Protein AF-A0A060C8J8-F1 (afdb_monomer)

Nearest PDB structures (foldseek):
  7lnp-assembly3_D  TM=8.601E-01  e=9.511E-03  Phocaeicola plebeius DSM 17135
  7lnp-assembly4_E  TM=8.993E-01  e=1.625E-02  Phocaeicola plebeius DSM 17135
  1odu-assembly1_A  TM=8.998E-01  e=1.087E-02  Thermotoga maritima MSB8
  1hl8-assembly1_B  TM=8.528E-01  e=2.595E-02  Thermotoga maritima MSB8
  3t7c-assembly1_B  TM=5.005E-01  e=2.627E+00  Mycobacterium avium 104

Mean predicted aligned error: 3.91 Å

pLDDT: mean 92.47, std 8.07, range [55.38, 98.56]

InterPro domains:
  IPR017853 Glycoside hydrolase superfamily [SSF51445] (2-85)
  IPR057739 Glycoside hydrolase family 29, N-terminal [PF01120] (4-85)

Secondary structure (DSSP, 8-state):
-HHHHHHHHHH-TT---BSSS--STT--BB--TT---SS--SS-EEEE--SSS-SS--SS--PPPHHHHHHHHHHHHHTTEEEE-

Foldseek 3Di:
DVVVLVVVCVVPVPDADEPDDDDDDSHQEYEPEQDDDPAADPGEYEYEHDQFPDPDDDDDTDGDDPVRVVVVQVSQVVSPYHYRD

Solvent-accessible surface area (backbone atoms only — not comparable to full-atom values): 5266 Å² total; per-residue (Å²): 112,70,68,60,59,50,56,50,30,74,80,36,78,83,67,79,35,73,54,84,84,74,92,54,98,78,45,65,30,42,56,48,67,74,42,78,72,95,60,67,56,100,59,53,32,34,29,45,35,58,59,38,89,47,89,64,93,64,97,82,68,58,70,66,51,70,68,57,53,52,51,51,47,52,56,32,48,77,34,60,32,42,76,47,103

Organism: NCBI:txid159272

Sequence (85 aa):
MPGIAKMAREKQPGLLVVDRTIHGKYENYQTPEQKIPEKQLPFPWESCVTLTTDWGWVKNPKYKTPNQIITMLMEVVAKGGNLLL

Structure (mmCIF, N/CA/C/O backbone):
data_AF-A0A060C8J8-F1
#
_entry.id   AF-A0A060C8J8-F1
#
loop_
_atom_site.group_PDB
_atom_site.id
_atom_site.type_symbol
_atom_site.label_atom_id
_atom_site.label_alt_id
_atom_site.label_comp_id
_atom_site.label_asym_id
_atom_site.label_entity_id
_atom_site.label_seq_id
_atom_site.pdbx_PDB_ins_code
_atom_site.Cartn_x
_atom_site.Cartn_y
_atom_site.Cartn_z
_atom_site.occupancy
_atom_site.B_iso_or_equiv
_atom_site.auth_seq_id
_atom_site.auth_comp_id
_atom_site.auth_asym_id
_atom_site.auth_atom_id
_atom_site.pdbx_PDB_model_num
ATOM 1 N N . MET A 1 1 ? 14.567 5.823 -12.169 1.00 67.25 1 MET A N 1
ATOM 2 C CA . MET A 1 1 ? 14.952 4.441 -11.792 1.00 67.25 1 MET A CA 1
ATOM 3 C C . MET A 1 1 ? 14.964 3.371 -12.919 1.00 67.25 1 MET A C 1
ATOM 5 O O . MET A 1 1 ? 14.883 2.193 -12.579 1.00 67.25 1 MET A O 1
ATOM 9 N N . PRO A 1 2 ? 15.166 3.665 -14.228 1.00 81.00 2 PRO A N 1
ATOM 10 C CA . PRO A 1 2 ? 15.182 2.612 -15.265 1.00 81.00 2 PRO A CA 1
ATOM 11 C C . PRO A 1 2 ? 16.168 1.456 -15.025 1.00 81.00 2 PRO A C 1
ATOM 13 O O . PRO A 1 2 ? 15.822 0.300 -15.250 1.00 81.00 2 PRO A O 1
ATOM 16 N N . GLY A 1 3 ? 17.387 1.764 -14.560 1.00 88.44 3 GLY A N 1
ATOM 17 C CA . GLY A 1 3 ? 18.443 0.766 -14.360 1.00 88.44 3 GLY A CA 1
ATOM 18 C C . GLY A 1 3 ? 18.133 -0.242 -13.251 1.00 88.44 3 GLY A C 1
ATOM 19 O O . GLY A 1 3 ? 18.350 -1.433 -13.441 1.00 88.44 3 GLY A O 1
ATOM 20 N N . ILE A 1 4 ? 17.554 0.216 -12.134 1.00 89.31 4 ILE A N 1
ATOM 21 C CA . ILE A 1 4 ? 17.188 -0.650 -11.001 1.00 89.31 4 ILE 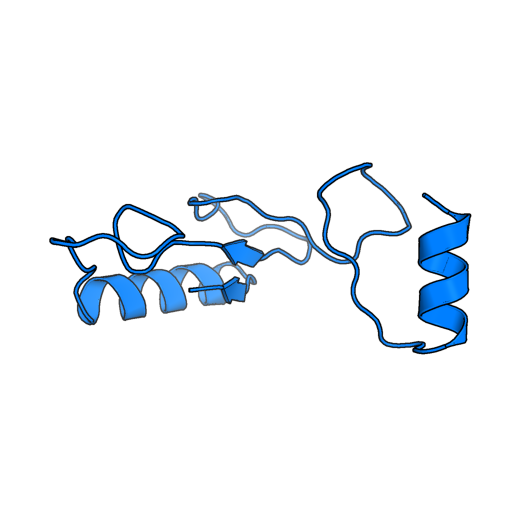A CA 1
ATOM 22 C C . ILE A 1 4 ? 16.050 -1.591 -11.401 1.00 89.31 4 ILE A C 1
ATOM 24 O O . ILE A 1 4 ? 16.166 -2.799 -11.210 1.00 89.31 4 ILE A O 1
ATOM 28 N N . ALA A 1 5 ? 14.984 -1.059 -12.011 1.00 89.69 5 ALA A N 1
ATOM 29 C CA . ALA A 1 5 ? 13.856 -1.872 -12.462 1.00 89.69 5 ALA A CA 1
ATOM 30 C C . ALA A 1 5 ? 14.282 -2.904 -13.521 1.00 89.69 5 ALA A C 1
ATOM 32 O O . ALA A 1 5 ? 13.847 -4.053 -13.468 1.00 89.69 5 ALA A O 1
ATOM 33 N N . LYS A 1 6 ? 15.168 -2.516 -14.452 1.00 90.81 6 LYS A N 1
ATOM 34 C CA . LYS A 1 6 ? 15.734 -3.426 -15.456 1.00 90.81 6 LYS A CA 1
ATOM 35 C C . LYS A 1 6 ? 16.545 -4.548 -14.801 1.00 90.81 6 LYS A C 1
ATOM 37 O O . LYS A 1 6 ? 16.224 -5.710 -15.011 1.00 90.81 6 LYS A O 1
ATOM 42 N N . MET A 1 7 ? 17.524 -4.206 -13.963 1.00 94.69 7 MET A N 1
ATOM 43 C CA . MET A 1 7 ? 18.369 -5.182 -13.262 1.00 94.69 7 MET A CA 1
ATOM 44 C C . MET A 1 7 ? 17.539 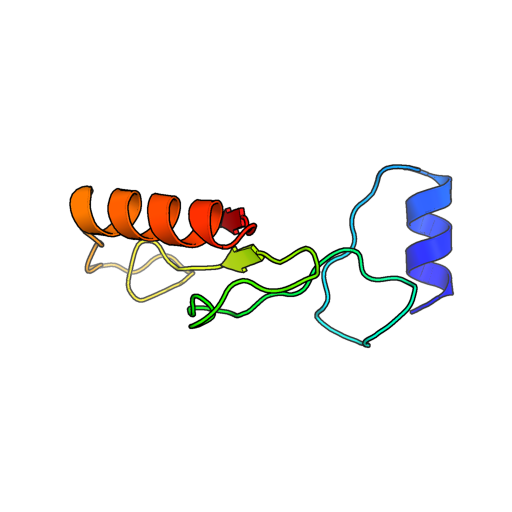-6.154 -12.409 1.00 94.69 7 MET A C 1
ATOM 46 O O . MET A 1 7 ? 17.801 -7.355 -12.393 1.00 94.69 7 MET A O 1
ATOM 50 N N . ALA A 1 8 ? 16.537 -5.650 -11.685 1.00 94.12 8 ALA A N 1
ATOM 51 C CA . ALA A 1 8 ? 15.693 -6.485 -10.839 1.00 94.12 8 ALA A CA 1
ATOM 52 C C . ALA A 1 8 ? 14.854 -7.472 -11.670 1.00 94.12 8 ALA A C 1
ATOM 54 O O . ALA A 1 8 ? 14.778 -8.649 -11.322 1.00 94.12 8 ALA A O 1
ATOM 55 N N . ARG A 1 9 ? 14.293 -7.027 -12.804 1.00 93.38 9 ARG A N 1
ATOM 56 C CA . ARG A 1 9 ? 13.511 -7.886 -13.709 1.00 93.38 9 ARG A CA 1
ATOM 57 C C . ARG A 1 9 ? 14.361 -8.856 -14.531 1.00 93.38 9 ARG A C 1
ATOM 59 O O . ARG A 1 9 ? 13.869 -9.921 -14.875 1.00 93.38 9 ARG A O 1
ATOM 66 N N . GLU A 1 10 ? 15.630 -8.549 -14.796 1.00 96.06 10 GLU A N 1
ATOM 67 C CA . GLU A 1 10 ? 16.574 -9.526 -15.366 1.00 96.06 10 GLU A CA 1
ATOM 68 C C . GLU A 1 10 ? 16.781 -10.724 -14.426 1.00 96.06 10 GLU A C 1
ATOM 70 O O . GLU A 1 10 ? 16.878 -11.857 -14.889 1.00 96.06 10 GLU A O 1
ATOM 75 N N . LYS A 1 11 ? 16.801 -10.490 -13.106 1.00 97.25 11 LYS A N 1
ATOM 76 C CA . LYS A 1 11 ? 16.916 -11.556 -12.095 1.00 97.25 11 LYS A CA 1
ATOM 77 C C . LYS A 1 11 ? 15.581 -12.229 -11.772 1.00 97.25 11 LYS A C 1
ATOM 79 O O . LYS A 1 11 ? 15.560 -13.419 -11.479 1.00 97.25 11 LYS A O 1
ATOM 84 N N . GLN A 1 12 ? 14.480 -11.478 -11.808 1.00 97.00 12 GLN A N 1
ATOM 85 C CA . GLN A 1 12 ? 13.131 -11.969 -11.528 1.00 97.00 12 GLN A CA 1
ATOM 86 C C . GLN A 1 12 ? 12.119 -11.357 -12.515 1.00 97.00 12 GLN A C 1
ATOM 88 O O . GLN A 1 12 ? 11.550 -10.298 -12.234 1.00 97.00 12 GLN A O 1
ATOM 93 N N . PRO A 1 13 ? 11.845 -12.016 -13.659 1.00 93.44 13 PRO A N 1
ATOM 94 C CA . PRO A 1 13 ? 11.024 -11.451 -14.739 1.00 93.44 13 PRO A CA 1
ATOM 95 C C . PRO A 1 13 ? 9.605 -11.031 -14.336 1.00 93.44 13 PRO A C 1
ATOM 97 O O . PRO A 1 13 ? 9.069 -10.074 -14.885 1.00 93.44 13 PRO A O 1
ATOM 100 N N . GLY A 1 14 ? 9.009 -11.715 -13.356 1.00 92.00 14 GLY A N 1
ATOM 101 C CA . GLY A 1 14 ? 7.665 -11.420 -12.847 1.00 92.00 14 GLY A CA 1
ATOM 102 C C . GLY A 1 14 ? 7.607 -10.385 -11.719 1.00 92.00 14 GLY A C 1
ATOM 103 O O . GLY A 1 14 ? 6.549 -10.216 -11.122 1.00 92.00 14 GLY A O 1
ATOM 104 N N . LEU A 1 15 ? 8.721 -9.730 -11.368 1.00 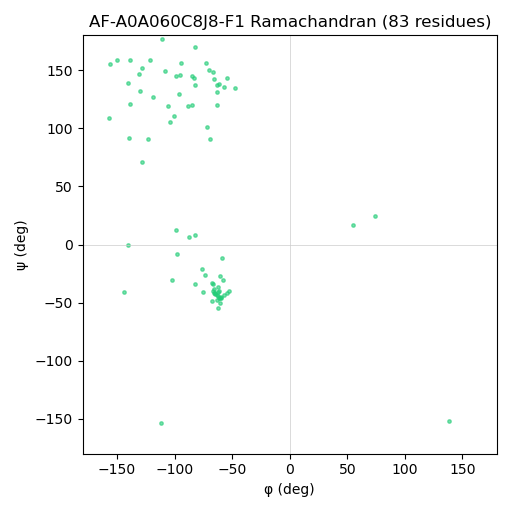94.38 15 LEU A N 1
ATOM 105 C CA . LEU A 1 15 ? 8.745 -8.765 -10.269 1.00 94.38 15 LEU A CA 1
ATOM 106 C C . LEU A 1 15 ? 7.830 -7.566 -10.563 1.00 94.38 15 LEU A C 1
ATOM 108 O O . LEU A 1 15 ? 8.049 -6.811 -11.521 1.00 94.38 15 LEU A O 1
ATOM 112 N N . LEU A 1 16 ? 6.848 -7.372 -9.681 1.00 92.56 16 LEU A N 1
ATOM 113 C CA . LEU A 1 16 ? 5.992 -6.195 -9.665 1.00 92.56 16 LEU A CA 1
ATOM 114 C C . LEU A 1 16 ? 6.692 -5.046 -8.935 1.00 92.56 16 LEU A C 1
ATOM 116 O O . LEU A 1 16 ? 7.310 -5.238 -7.889 1.00 92.56 16 LEU A O 1
ATOM 120 N N . VAL A 1 17 ? 6.592 -3.848 -9.500 1.00 91.31 17 VAL A N 1
ATOM 121 C CA . VAL A 1 17 ? 7.136 -2.611 -8.941 1.00 91.31 17 VAL A CA 1
ATOM 122 C C . VAL A 1 17 ? 5.975 -1.660 -8.692 1.00 91.31 17 VAL A C 1
ATOM 124 O O . VAL A 1 17 ? 5.176 -1.400 -9.590 1.00 91.31 17 VAL A O 1
ATOM 127 N N . VAL A 1 18 ? 5.886 -1.163 -7.466 1.00 90.25 18 VAL A N 1
ATOM 128 C CA . VAL A 1 18 ? 4.830 -0.257 -7.015 1.00 90.25 18 VAL A CA 1
ATOM 129 C C . VAL A 1 18 ? 5.158 1.204 -7.342 1.00 90.25 18 VAL A C 1
ATOM 131 O O . VAL A 1 18 ? 6.324 1.603 -7.272 1.00 90.25 18 VAL A O 1
ATOM 134 N N . ASP A 1 19 ? 4.140 2.002 -7.669 1.00 83.06 19 ASP A N 1
ATOM 135 C CA . ASP A 1 19 ? 4.270 3.454 -7.852 1.00 83.06 19 ASP A CA 1
ATOM 136 C C . ASP A 1 19 ? 4.476 4.166 -6.509 1.00 83.06 19 ASP A C 1
ATOM 138 O O . ASP A 1 19 ? 3.544 4.343 -5.726 1.00 83.06 19 ASP A O 1
ATOM 142 N N . ARG A 1 20 ? 5.730 4.530 -6.214 1.00 82.00 20 ARG A N 1
ATOM 143 C CA . ARG A 1 20 ? 6.111 5.301 -5.012 1.00 82.00 20 ARG A CA 1
ATOM 144 C C . ARG A 1 20 ? 7.194 6.347 -5.256 1.00 82.00 20 ARG A C 1
ATOM 146 O O . ARG A 1 20 ? 7.631 6.996 -4.308 1.00 82.00 20 ARG A O 1
ATOM 153 N N . THR A 1 21 ? 7.698 6.477 -6.486 1.00 62.59 21 THR A N 1
ATOM 154 C CA . THR A 1 21 ? 8.861 7.343 -6.747 1.00 62.59 21 THR A CA 1
ATOM 155 C C . THR A 1 21 ? 8.831 8.075 -8.085 1.00 62.59 21 THR A C 1
ATOM 157 O O . THR A 1 21 ? 9.229 9.238 -8.087 1.00 62.59 21 THR A O 1
ATOM 160 N N . ILE A 1 22 ? 8.408 7.464 -9.206 1.00 55.38 22 ILE A N 1
ATOM 161 C CA . ILE A 1 22 ? 8.340 8.129 -10.524 1.00 55.38 22 ILE A CA 1
ATOM 162 C C . ILE A 1 22 ? 7.330 7.418 -11.435 1.00 55.38 22 ILE A C 1
ATOM 164 O O . ILE A 1 22 ? 7.662 6.382 -12.017 1.00 55.38 22 ILE A O 1
ATOM 168 N N . HIS A 1 23 ? 6.199 8.082 -11.682 1.00 67.44 23 HIS A N 1
ATOM 169 C CA . HIS A 1 23 ? 5.145 7.617 -12.580 1.00 67.44 23 HIS A CA 1
ATOM 170 C C . HIS A 1 23 ? 5.677 7.132 -13.939 1.00 67.44 23 HIS A C 1
ATOM 172 O O . HIS A 1 23 ? 6.483 7.808 -14.590 1.00 67.44 23 HIS A O 1
ATOM 178 N N . GLY A 1 24 ? 5.185 5.986 -14.416 1.00 74.69 24 GLY A N 1
ATOM 179 C CA . GLY A 1 24 ? 5.328 5.584 -15.819 1.00 74.69 24 GLY A CA 1
ATOM 180 C C . GLY A 1 24 ? 5.664 4.113 -16.046 1.00 74.69 24 GLY A C 1
ATOM 181 O O . GLY A 1 24 ? 5.316 3.235 -15.269 1.00 74.69 24 GLY A O 1
ATOM 182 N N . LYS A 1 25 ? 6.357 3.824 -17.158 1.00 80.00 25 LYS A N 1
ATOM 183 C CA . LYS A 1 25 ? 6.488 2.468 -17.742 1.00 80.00 25 LYS A CA 1
ATOM 184 C C . LYS A 1 25 ? 7.098 1.374 -16.855 1.00 80.00 25 LYS A C 1
ATOM 186 O O . LYS A 1 25 ? 7.138 0.216 -17.263 1.00 80.00 25 LYS A O 1
ATOM 191 N N . TYR A 1 26 ? 7.679 1.731 -15.715 1.00 82.69 26 TYR A N 1
ATOM 192 C CA . TYR A 1 26 ? 8.326 0.769 -14.827 1.00 82.69 26 TYR A CA 1
ATOM 193 C C . TYR A 1 26 ? 7.437 0.335 -13.667 1.00 82.69 26 TYR A C 1
ATOM 195 O O . TYR A 1 26 ? 7.805 -0.623 -12.997 1.00 82.69 26 TYR A O 1
ATOM 203 N N . GLU A 1 27 ? 6.279 0.957 -13.479 1.00 85.75 27 GLU A N 1
ATOM 204 C CA . GLU A 1 27 ? 5.345 0.666 -12.396 1.00 85.75 27 GLU A CA 1
ATOM 205 C C . GLU A 1 27 ? 4.224 -0.247 -12.883 1.00 85.75 27 GLU A C 1
ATOM 207 O O . GLU A 1 27 ? 3.799 -0.191 -14.037 1.00 85.75 27 GLU A O 1
ATOM 212 N N . ASN A 1 28 ? 3.775 -1.131 -12.001 1.00 91.19 28 ASN A N 1
ATOM 213 C CA . ASN A 1 28 ? 2.752 -2.121 -12.302 1.00 91.19 28 ASN A CA 1
ATOM 214 C C . ASN A 1 28 ? 1.383 -1.739 -11.739 1.00 91.19 28 ASN A C 1
ATOM 216 O O . ASN A 1 28 ? 0.375 -2.129 -12.323 1.00 91.19 28 ASN A O 1
ATOM 220 N N . TYR A 1 29 ? 1.342 -1.020 -10.615 1.00 92.25 29 TYR A N 1
ATOM 221 C CA . TYR A 1 29 ? 0.101 -0.626 -9.955 1.00 92.25 29 TYR A CA 1
ATOM 222 C C . TYR A 1 29 ? 0.288 0.622 -9.085 1.00 92.25 29 TYR A C 1
ATOM 224 O O . TYR A 1 29 ? 1.397 0.908 -8.622 1.00 92.25 29 TYR A O 1
ATOM 232 N N . GLN A 1 30 ? -0.812 1.343 -8.859 1.00 91.44 30 GLN A N 1
ATOM 23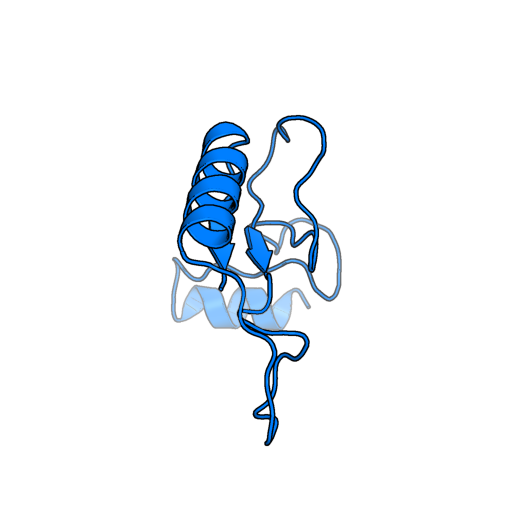3 C CA . GLN A 1 30 ? -0.856 2.548 -8.023 1.00 91.44 30 GLN A CA 1
ATOM 234 C C . GLN A 1 30 ? -1.270 2.256 -6.580 1.00 91.44 30 GLN A C 1
ATOM 236 O O . GLN A 1 30 ? -1.977 1.283 -6.320 1.00 91.44 30 GLN A O 1
ATOM 241 N N . THR A 1 31 ? -0.893 3.136 -5.648 1.00 92.00 31 THR A N 1
ATOM 242 C CA . THR A 1 31 ? -1.221 2.978 -4.223 1.00 92.00 31 THR A CA 1
ATOM 243 C C . THR A 1 31 ? -1.979 4.166 -3.639 1.00 92.00 31 THR A C 1
ATOM 245 O O . THR A 1 31 ? -1.351 5.093 -3.122 1.00 92.00 31 THR A O 1
ATOM 248 N N . PRO A 1 32 ? -3.324 4.167 -3.668 1.00 89.62 32 PRO A N 1
ATOM 249 C CA . PRO A 1 32 ? -4.108 5.093 -2.860 1.00 89.62 32 PRO A CA 1
ATOM 250 C C . PRO A 1 32 ? -3.975 4.720 -1.370 1.00 89.62 32 PRO A C 1
ATOM 252 O O . PRO A 1 32 ? -4.718 3.896 -0.833 1.00 89.62 32 PRO A O 1
ATOM 255 N N . GLU A 1 33 ? -2.981 5.302 -0.701 1.00 89.94 33 GLU A N 1
ATOM 256 C CA . GLU A 1 33 ? -2.678 5.037 0.710 1.00 89.94 33 GLU A CA 1
ATOM 257 C C . GLU A 1 33 ? -3.839 5.458 1.623 1.00 89.94 33 GLU A C 1
ATOM 259 O O . GLU A 1 33 ? -4.376 6.560 1.496 1.00 89.94 33 GLU A O 1
ATOM 264 N N . GLN A 1 34 ? -4.243 4.561 2.533 1.00 92.06 34 GLN A N 1
ATOM 265 C CA . GLN A 1 34 ? -5.343 4.747 3.493 1.00 92.06 34 GLN A CA 1
ATOM 266 C C . GLN A 1 34 ? -6.697 5.134 2.858 1.00 92.06 34 GLN A C 1
ATOM 268 O O . GLN A 1 34 ? -7.599 5.606 3.555 1.00 92.06 34 GLN A O 1
ATOM 273 N N . LYS A 1 35 ? -6.867 4.947 1.541 1.00 93.12 35 LYS A N 1
ATOM 274 C CA . LYS A 1 35 ? -8.072 5.351 0.808 1.00 93.12 35 LYS A CA 1
ATOM 275 C C . LYS A 1 35 ? -8.482 4.326 -0.244 1.00 93.12 35 LYS A C 1
ATOM 277 O O . LYS A 1 35 ? -7.668 3.836 -1.017 1.00 93.12 35 LYS A O 1
ATOM 282 N N . ILE A 1 36 ? -9.788 4.100 -0.341 1.00 96.00 36 ILE A N 1
ATOM 283 C CA . ILE A 1 36 ? -10.409 3.365 -1.443 1.00 96.00 36 ILE A CA 1
ATOM 284 C C . ILE A 1 36 ? -10.921 4.394 -2.470 1.00 96.00 36 ILE A C 1
ATOM 286 O O . ILE A 1 36 ? -11.591 5.356 -2.078 1.00 96.00 36 ILE A O 1
ATOM 290 N N . PRO A 1 37 ? -10.607 4.259 -3.773 1.00 95.56 37 PRO A N 1
ATOM 291 C CA . PRO A 1 37 ? -11.145 5.130 -4.818 1.00 95.56 37 PRO A CA 1
ATOM 292 C C . PRO A 1 37 ? -12.677 5.165 -4.800 1.00 95.56 37 PRO A C 1
ATOM 294 O O . PRO A 1 37 ? -13.319 4.146 -4.575 1.00 95.56 37 PRO A O 1
ATOM 297 N N . GLU A 1 38 ? -13.298 6.314 -5.068 1.00 95.62 38 GLU A N 1
ATOM 298 C CA . GLU A 1 38 ? -14.770 6.430 -5.052 1.00 95.62 38 GLU A CA 1
ATOM 299 C C . GLU A 1 38 ? -15.432 5.613 -6.168 1.00 95.62 38 GLU A C 1
ATOM 301 O O . GLU A 1 38 ? -16.500 5.032 -5.978 1.00 95.62 38 GLU A O 1
ATOM 306 N N . LYS A 1 39 ? -14.761 5.529 -7.319 1.00 95.88 39 LYS A N 1
ATOM 307 C CA . LYS A 1 39 ? -15.185 4.784 -8.507 1.00 95.88 39 LYS A CA 1
ATOM 308 C C . LYS A 1 39 ? -14.127 3.748 -8.867 1.00 95.88 39 LYS A C 1
ATOM 310 O O . LYS A 1 39 ? -12.964 3.896 -8.500 1.00 95.88 39 LYS A O 1
ATOM 315 N N . GLN A 1 40 ? -14.534 2.725 -9.610 1.00 96.94 40 GLN A N 1
ATOM 316 C CA . GLN A 1 40 ? -13.608 1.750 -10.178 1.00 96.94 40 GLN A CA 1
ATOM 317 C C . GLN A 1 40 ? -12.558 2.449 -11.054 1.00 96.94 40 GLN A C 1
ATOM 319 O O . GLN A 1 40 ? -12.894 3.328 -11.851 1.00 96.94 40 GLN A O 1
ATOM 324 N N . LEU A 1 41 ? -11.295 2.046 -10.904 1.00 93.19 41 LEU A N 1
ATOM 325 C CA . LEU A 1 41 ? -10.189 2.548 -11.715 1.00 93.19 41 LEU A CA 1
ATOM 326 C C . LEU A 1 41 ? -9.925 1.605 -12.901 1.00 93.19 41 LEU A C 1
ATOM 328 O O . LEU A 1 41 ? -10.081 0.392 -12.759 1.00 93.19 41 LEU A O 1
ATOM 332 N N . PRO A 1 42 ? -9.514 2.130 -14.070 1.00 94.62 42 PRO A N 1
ATOM 333 C CA . PRO A 1 42 ? -9.266 1.320 -15.265 1.00 94.62 42 PRO A CA 1
ATOM 334 C C . PRO A 1 42 ? -7.876 0.655 -15.287 1.00 94.62 42 PRO A C 1
ATOM 336 O O . PRO A 1 42 ? -7.479 0.101 -16.308 1.00 94.62 42 PRO A O 1
ATOM 339 N N . PHE A 1 43 ? -7.115 0.731 -14.195 1.00 91.94 43 PHE A N 1
ATOM 340 C CA . PHE A 1 43 ? -5.754 0.209 -14.073 1.00 91.94 43 PHE A CA 1
ATOM 341 C C . PHE A 1 43 ? -5.547 -0.460 -12.705 1.00 91.94 43 PHE A C 1
ATOM 343 O O . PHE A 1 43 ? -6.286 -0.144 -11.769 1.00 91.94 43 PHE A O 1
ATOM 350 N N . PRO A 1 44 ? -4.556 -1.362 -12.560 1.00 94.31 44 PRO A N 1
ATOM 351 C CA . PRO A 1 44 ? -4.285 -2.038 -11.294 1.00 94.31 44 PRO A CA 1
ATOM 352 C C . PRO A 1 44 ? -3.912 -1.063 -10.174 1.00 94.31 44 PRO A C 1
ATOM 354 O O . PRO A 1 44 ? -3.125 -0.132 -10.371 1.00 94.31 44 PRO A O 1
ATOM 357 N N . TRP A 1 45 ? -4.442 -1.308 -8.980 1.00 95.44 45 TRP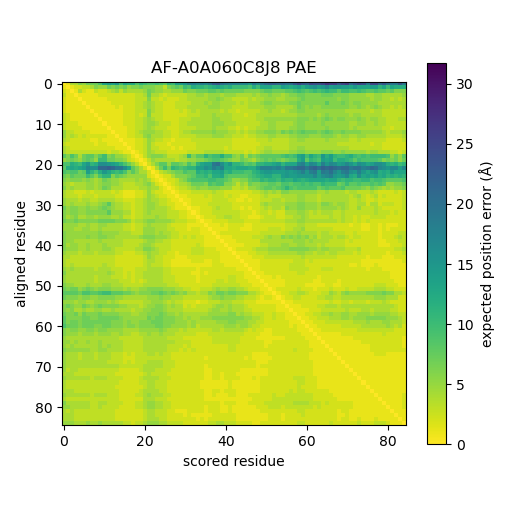 A N 1
ATOM 358 C CA . TRP A 1 45 ? -4.149 -0.517 -7.791 1.00 95.44 45 TRP A CA 1
ATOM 359 C C . TRP A 1 45 ? -4.245 -1.363 -6.517 1.00 95.44 45 TRP A C 1
ATOM 361 O O . TRP A 1 45 ? -4.891 -2.409 -6.488 1.00 95.44 45 TRP A O 1
ATOM 371 N N . GLU A 1 46 ? -3.602 -0.901 -5.453 1.00 97.25 46 GLU A N 1
ATOM 372 C CA . GLU A 1 46 ? -3.589 -1.543 -4.140 1.00 97.25 46 GLU A CA 1
ATOM 373 C C . GLU A 1 46 ? -3.730 -0.472 -3.060 1.00 97.25 46 GLU A C 1
ATOM 375 O O . GLU A 1 46 ? -2.901 0.433 -2.980 1.00 97.25 46 GLU A O 1
ATOM 380 N N . SER A 1 47 ? -4.762 -0.544 -2.220 1.00 96.06 47 SER A N 1
ATOM 381 C CA . SER A 1 47 ? -4.806 0.319 -1.038 1.00 96.06 47 SER A CA 1
ATOM 382 C C . SER A 1 47 ? -4.105 -0.378 0.111 1.00 96.06 47 SER A C 1
ATOM 384 O O . SER A 1 47 ? -4.515 -1.454 0.553 1.00 96.06 47 SER A O 1
ATOM 386 N N . CYS A 1 48 ? -3.047 0.258 0.600 1.00 95.00 48 CYS A N 1
ATOM 387 C CA . CYS A 1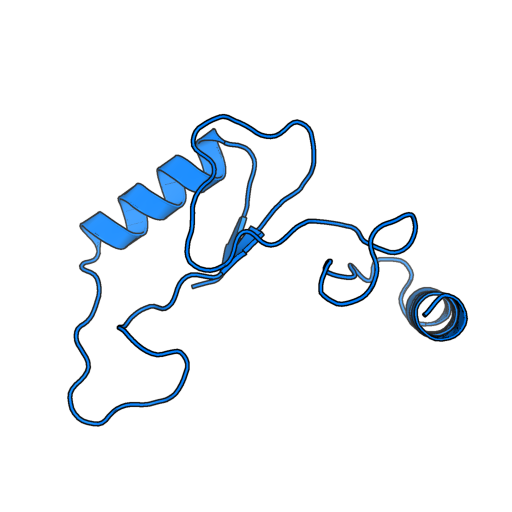 48 ? -2.459 -0.099 1.872 1.00 95.00 48 CYS A CA 1
ATOM 388 C C . CYS A 1 48 ? -3.222 0.630 2.985 1.00 95.00 48 CYS A C 1
ATOM 390 O O . CYS A 1 48 ? -3.252 1.865 3.023 1.00 95.00 48 CYS A O 1
ATOM 392 N N . VAL A 1 49 ? -3.818 -0.135 3.898 1.00 96.62 49 VAL A N 1
ATOM 393 C CA . VAL A 1 49 ? -4.627 0.363 5.016 1.00 96.62 49 VAL A CA 1
ATOM 394 C C . VAL A 1 49 ? -4.130 -0.291 6.290 1.00 96.62 49 VAL A C 1
ATOM 396 O O . VAL A 1 49 ? -4.002 -1.501 6.346 1.00 96.62 49 VAL A O 1
ATOM 399 N N . THR A 1 50 ? -3.897 0.481 7.344 1.00 96.81 50 THR A N 1
ATOM 400 C CA . THR A 1 50 ? -3.443 -0.085 8.621 1.00 96.81 50 THR A CA 1
ATOM 401 C C . THR A 1 50 ? -4.514 -0.967 9.260 1.00 96.81 50 THR A C 1
ATOM 403 O O . THR A 1 50 ? -5.703 -0.653 9.207 1.00 96.81 50 THR A O 1
ATOM 406 N N . LEU A 1 51 ? -4.130 -2.002 10.003 1.00 96.88 51 LEU A N 1
ATOM 407 C CA . LEU A 1 51 ? -5.075 -2.693 10.890 1.00 96.88 51 LEU A CA 1
ATOM 408 C C . LEU A 1 51 ? -5.534 -1.803 12.068 1.00 96.88 51 LEU A C 1
ATOM 410 O O . LEU A 1 51 ? -6.683 -1.882 12.515 1.00 96.88 51 LEU A O 1
ATOM 414 N N . THR A 1 52 ? -4.643 -0.931 12.552 1.00 95.50 52 THR A N 1
ATOM 415 C CA . THR A 1 52 ? -4.895 0.010 13.660 1.00 95.50 52 THR A CA 1
ATOM 416 C C . THR A 1 52 ? -4.903 1.463 13.166 1.00 95.50 52 THR A C 1
ATOM 418 O O . THR A 1 52 ? -5.223 1.714 12.002 1.00 95.50 52 THR A O 1
ATOM 421 N N . THR A 1 53 ? -4.588 2.432 14.027 1.00 90.12 53 THR A N 1
ATOM 422 C CA . THR A 1 53 ? -4.284 3.819 13.641 1.00 90.12 53 THR A CA 1
ATOM 423 C C . THR A 1 53 ? -2.893 3.978 13.035 1.00 90.12 53 THR A C 1
ATOM 425 O O . THR A 1 53 ? -2.666 4.932 12.300 1.00 90.12 53 THR A O 1
ATOM 428 N N . ASP A 1 54 ? -1.989 3.036 13.301 1.00 93.88 54 ASP A N 1
ATOM 429 C CA . ASP A 1 54 ? -0.566 3.160 13.008 1.00 93.88 54 ASP A CA 1
ATOM 430 C C . ASP A 1 54 ? -0.051 1.949 12.223 1.00 93.88 54 ASP A C 1
ATOM 432 O O . ASP A 1 54 ? -0.583 0.839 12.332 1.00 93.88 54 ASP A O 1
ATOM 436 N N . TRP A 1 55 ? 0.997 2.181 11.428 1.00 94.94 55 TRP A N 1
ATOM 437 C CA . TRP A 1 55 ? 1.738 1.136 10.713 1.00 94.94 55 TRP A CA 1
ATOM 438 C C . TRP A 1 55 ? 2.651 0.337 11.648 1.00 94.94 55 TRP A C 1
ATOM 440 O O . TRP A 1 55 ? 2.781 -0.878 11.520 1.00 94.94 55 TRP A O 1
ATOM 450 N N . GLY A 1 56 ? 3.311 1.034 12.575 1.00 95.06 56 GLY A N 1
ATOM 451 C CA . GLY A 1 56 ? 4.184 0.430 13.575 1.00 95.06 56 GLY A CA 1
ATOM 452 C C . GLY A 1 56 ? 3.410 -0.110 14.775 1.00 95.06 56 GLY A C 1
ATOM 453 O O . GLY A 1 56 ? 2.226 0.168 14.964 1.00 95.06 56 GLY A O 1
ATOM 454 N N . TRP A 1 57 ? 4.103 -0.862 15.630 1.00 95.62 57 TRP A N 1
ATOM 455 C CA . TRP A 1 57 ? 3.531 -1.307 16.897 1.00 95.62 57 TRP A CA 1
ATOM 456 C C . TRP A 1 57 ? 3.215 -0.116 17.808 1.00 95.62 57 TRP A C 1
ATOM 458 O O . TRP A 1 57 ? 4.037 0.784 17.98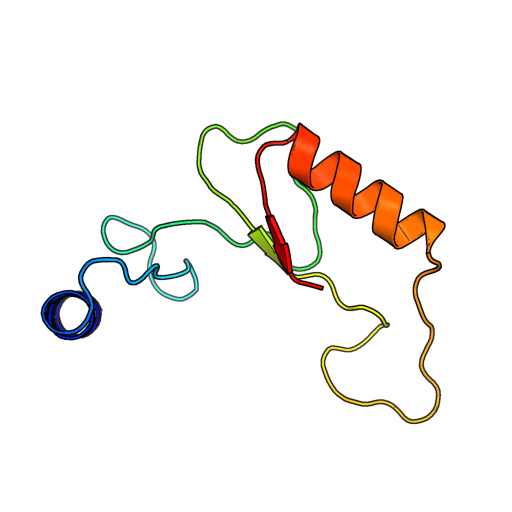4 1.00 95.62 57 TRP A O 1
ATOM 468 N N . VAL A 1 58 ? 2.050 -0.160 18.452 1.00 95.00 58 VAL A N 1
ATOM 469 C CA . VAL A 1 58 ? 1.639 0.805 19.473 1.00 95.00 58 VAL A CA 1
ATOM 470 C C . VAL A 1 58 ? 1.129 0.070 20.708 1.00 95.00 58 VAL A C 1
ATOM 472 O O . VAL A 1 58 ? 0.528 -0.997 20.606 1.00 95.00 58 VAL A O 1
ATOM 475 N N . LYS A 1 59 ? 1.362 0.645 21.893 1.00 95.31 59 LYS A N 1
ATOM 476 C CA . LYS A 1 59 ? 1.067 -0.006 23.181 1.00 95.31 59 LYS A CA 1
ATOM 477 C C . LYS A 1 59 ? -0.429 -0.241 23.426 1.00 95.31 59 LYS A C 1
ATOM 479 O O . LYS A 1 59 ? -0.792 -1.274 23.970 1.00 95.31 59 LYS A O 1
ATOM 484 N N . ASN A 1 60 ? -1.279 0.711 23.031 1.00 96.00 60 ASN A N 1
ATOM 485 C CA . ASN A 1 60 ? -2.734 0.670 23.230 1.00 96.00 60 ASN A CA 1
ATOM 486 C C . ASN A 1 60 ? -3.464 0.934 21.896 1.00 96.00 60 ASN A C 1
ATOM 488 O O . ASN A 1 60 ? -4.010 2.023 21.700 1.00 96.00 60 ASN A O 1
ATOM 492 N N . PRO A 1 61 ? -3.426 -0.016 20.949 1.00 96.25 61 PRO A N 1
ATOM 493 C CA . PRO A 1 61 ? -3.993 0.166 19.618 1.00 96.25 61 PRO A CA 1
ATOM 494 C C . PRO A 1 61 ? -5.521 0.205 19.637 1.00 96.25 61 PRO A C 1
ATOM 496 O O . PRO A 1 61 ? -6.178 -0.486 20.418 1.00 96.25 61 PRO A O 1
ATOM 499 N N . LYS A 1 62 ? -6.091 0.949 18.688 1.00 96.62 62 LYS A N 1
ATOM 500 C CA . LYS A 1 62 ? -7.501 0.827 18.309 1.00 96.62 62 LYS A CA 1
ATOM 501 C C . LYS A 1 62 ? -7.597 0.006 17.031 1.00 96.62 62 LYS A C 1
ATOM 503 O O . LYS A 1 62 ? -7.184 0.470 15.971 1.00 96.62 62 LYS A O 1
ATOM 508 N N . TYR A 1 63 ? -8.125 -1.206 17.143 1.00 96.88 63 TYR A N 1
ATOM 509 C CA . TYR A 1 63 ? -8.284 -2.114 16.011 1.00 96.88 63 TYR A CA 1
ATOM 510 C C . TYR A 1 63 ? -9.553 -1.813 15.220 1.00 96.88 63 TYR A C 1
ATOM 512 O O . TYR A 1 63 ? -10.601 -1.507 15.793 1.00 96.88 63 TYR A O 1
ATOM 520 N N . LYS A 1 64 ? -9.465 -1.970 13.898 1.00 97.25 64 LYS A N 1
ATOM 521 C CA . LYS A 1 64 ? -10.650 -2.107 13.051 1.00 97.25 64 LYS A CA 1
ATOM 522 C C . LYS A 1 64 ? -11.372 -3.411 13.401 1.00 97.25 64 LYS A C 1
ATOM 524 O O . LYS A 1 64 ? -10.743 -4.426 13.694 1.00 97.25 64 LYS A O 1
ATOM 529 N N . THR A 1 65 ? -12.699 -3.388 13.382 1.00 98.25 65 THR A N 1
ATOM 530 C CA . THR A 1 65 ? -13.508 -4.590 13.614 1.00 98.25 65 THR A CA 1
ATOM 531 C C . THR A 1 65 ? -13.437 -5.532 12.405 1.00 98.25 65 THR A C 1
ATOM 533 O O . THR A 1 65 ? -13.223 -5.064 11.282 1.00 98.25 65 THR A O 1
ATOM 536 N N . PRO A 1 66 ? -13.689 -6.843 12.578 1.00 98.19 66 PRO A N 1
ATOM 537 C CA . PRO A 1 66 ? -13.768 -7.778 11.454 1.00 98.19 66 PRO A CA 1
ATOM 538 C C . PRO A 1 66 ? -14.741 -7.325 10.358 1.00 98.19 66 PRO A C 1
ATOM 540 O O . PRO A 1 66 ? -14.410 -7.396 9.178 1.00 98.19 66 PRO A O 1
ATOM 543 N N . ASN A 1 67 ? -15.898 -6.766 10.736 1.00 98.56 67 ASN A N 1
ATOM 544 C CA . ASN A 1 67 ? -16.882 -6.253 9.779 1.00 98.56 67 ASN A CA 1
ATOM 545 C C . ASN A 1 67 ? -16.329 -5.097 8.937 1.00 98.56 67 ASN A C 1
ATOM 547 O O . ASN A 1 67 ? -16.566 -5.057 7.732 1.00 98.56 67 ASN A O 1
ATOM 551 N N . GLN A 1 68 ? -15.572 -4.175 9.544 1.00 97.62 68 GLN A N 1
ATOM 552 C CA . GLN A 1 68 ? -14.917 -3.093 8.803 1.00 97.62 68 GLN A CA 1
ATOM 553 C C . GLN A 1 68 ? -13.901 -3.650 7.802 1.00 97.62 68 GLN A C 1
ATOM 555 O O . GLN A 1 68 ? -13.894 -3.228 6.651 1.00 97.62 68 GLN A O 1
ATOM 560 N N . ILE A 1 69 ? -13.086 -4.623 8.215 1.00 98.12 69 ILE A N 1
ATOM 561 C CA . ILE A 1 69 ? -12.064 -5.240 7.356 1.00 98.12 69 ILE A CA 1
ATOM 562 C C . ILE A 1 69 ? -12.705 -5.960 6.167 1.00 98.12 69 ILE A C 1
ATOM 564 O O . ILE A 1 69 ? -12.302 -5.736 5.029 1.00 98.12 69 ILE A O 1
ATOM 568 N N . ILE A 1 70 ? -13.735 -6.771 6.412 1.00 98.44 70 ILE A N 1
ATOM 569 C CA . ILE A 1 70 ? -14.447 -7.501 5.355 1.00 98.44 70 ILE A CA 1
ATOM 570 C C . ILE A 1 70 ? -15.125 -6.523 4.390 1.00 98.44 70 ILE A C 1
ATOM 572 O O . ILE A 1 70 ? -15.016 -6.692 3.179 1.00 98.44 70 ILE A O 1
ATOM 576 N N . THR A 1 71 ? -15.764 -5.468 4.907 1.00 98.31 71 THR A N 1
ATOM 577 C CA . THR A 1 71 ? -16.414 -4.443 4.073 1.00 98.31 71 THR A CA 1
ATOM 578 C C . THR A 1 71 ? -15.399 -3.730 3.181 1.00 98.31 71 THR A C 1
ATOM 580 O O . THR A 1 71 ? -15.631 -3.598 1.982 1.00 98.31 71 THR A O 1
ATOM 583 N N . MET A 1 72 ? -14.249 -3.331 3.736 1.00 97.88 72 MET A N 1
ATOM 584 C CA . MET A 1 72 ? -13.164 -2.722 2.959 1.00 97.88 72 MET A CA 1
ATOM 585 C C . MET A 1 72 ? -12.640 -3.674 1.882 1.00 97.88 72 MET A C 1
ATOM 587 O O . MET A 1 72 ? -12.492 -3.263 0.737 1.00 97.88 72 MET A O 1
ATOM 591 N N . LEU A 1 73 ? -12.397 -4.947 2.217 1.00 98.50 73 LEU A N 1
ATOM 592 C CA . LEU A 1 73 ? -11.940 -5.943 1.246 1.00 98.50 73 LEU A CA 1
ATOM 593 C C . LEU A 1 73 ? -12.944 -6.108 0.098 1.00 98.50 73 LEU A C 1
ATOM 595 O O . LEU A 1 73 ? -12.549 -6.098 -1.066 1.00 98.50 73 LEU A O 1
ATOM 599 N N . MET A 1 74 ? -14.236 -6.220 0.414 1.00 98.44 74 MET A N 1
ATOM 600 C CA . MET A 1 74 ? -15.297 -6.314 -0.590 1.00 98.44 74 MET A CA 1
ATOM 601 C C . MET A 1 74 ? -15.316 -5.088 -1.508 1.00 98.44 74 MET A C 1
ATOM 603 O O . MET A 1 74 ? -15.401 -5.240 -2.724 1.00 98.44 74 MET A O 1
ATOM 607 N N . GLU A 1 75 ? -15.212 -3.882 -0.947 1.00 98.19 75 GLU A N 1
ATOM 608 C CA . GLU A 1 75 ? -15.213 -2.637 -1.717 1.00 98.19 75 GLU A CA 1
ATOM 609 C C . GLU A 1 75 ? -13.984 -2.520 -2.630 1.00 98.19 75 GLU A C 1
ATOM 611 O O . GLU A 1 75 ? -14.109 -2.149 -3.799 1.00 98.19 75 GLU A O 1
ATOM 616 N N . VAL A 1 76 ? -12.805 -2.879 -2.117 1.00 98.12 76 VAL A N 1
ATOM 617 C CA . VAL A 1 76 ? -11.544 -2.893 -2.867 1.00 98.12 76 VAL A CA 1
ATOM 618 C C . VAL A 1 76 ? -11.623 -3.857 -4.051 1.00 98.12 76 VAL A C 1
ATOM 620 O O . VAL A 1 76 ? -11.363 -3.454 -5.187 1.00 98.12 76 VAL A O 1
ATOM 623 N N . VAL A 1 77 ? -12.056 -5.099 -3.815 1.00 97.81 77 VAL A N 1
ATOM 624 C CA . VAL A 1 77 ? -12.180 -6.123 -4.864 1.00 97.81 77 VAL A CA 1
ATOM 625 C C . VAL A 1 77 ? -13.244 -5.735 -5.893 1.00 97.81 77 VAL A C 1
ATOM 627 O O . VAL A 1 77 ? -13.000 -5.847 -7.093 1.00 97.81 77 VAL A O 1
ATOM 630 N N . ALA A 1 78 ? -14.392 -5.204 -5.459 1.00 97.94 78 ALA A N 1
ATOM 631 C CA . ALA A 1 78 ? -15.446 -4.732 -6.362 1.00 97.94 78 ALA A CA 1
A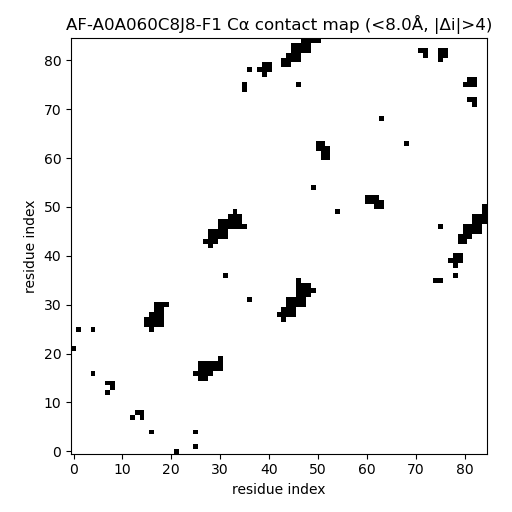TOM 632 C C . ALA A 1 78 ? -14.973 -3.602 -7.295 1.00 97.94 78 ALA A C 1
ATOM 634 O O . ALA A 1 78 ? -15.495 -3.445 -8.397 1.00 97.94 78 ALA A O 1
ATOM 635 N N . LYS A 1 79 ? -13.969 -2.828 -6.871 1.00 97.75 79 LYS A N 1
ATOM 636 C CA . LYS A 1 79 ? -13.353 -1.735 -7.637 1.00 97.75 79 LYS A CA 1
ATOM 637 C C . LYS A 1 79 ? -12.048 -2.147 -8.334 1.00 97.75 79 LYS A C 1
ATOM 639 O O . LYS A 1 79 ? -11.334 -1.280 -8.846 1.00 97.75 79 LYS A O 1
ATOM 644 N N . GLY A 1 80 ? -11.752 -3.448 -8.388 1.00 96.81 80 GLY A N 1
ATOM 645 C CA . GLY A 1 80 ? -10.630 -4.020 -9.136 1.00 96.81 80 GLY 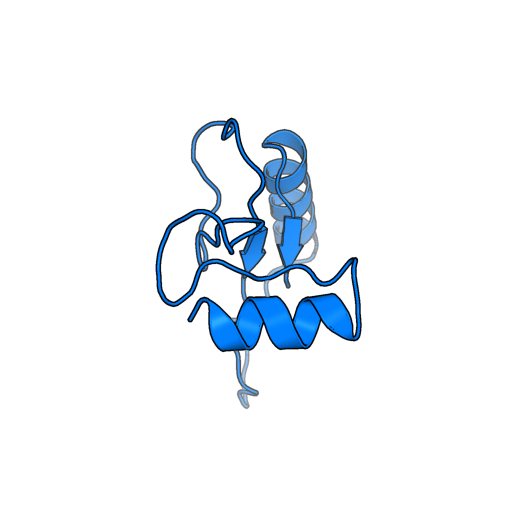A CA 1
ATOM 646 C C . GLY A 1 80 ? -9.253 -3.799 -8.507 1.00 96.81 80 GLY A C 1
ATOM 647 O O . GLY A 1 80 ? -8.266 -3.776 -9.239 1.00 96.81 80 GLY A O 1
ATOM 648 N N . GLY A 1 81 ? -9.184 -3.588 -7.190 1.00 97.06 81 GLY A N 1
ATOM 649 C CA . GLY A 1 81 ? -7.929 -3.391 -6.464 1.00 97.06 81 GLY A CA 1
ATOM 650 C C . GLY A 1 81 ? -7.564 -4.534 -5.521 1.00 97.06 81 GLY A C 1
ATOM 651 O O . GLY A 1 81 ? -8.340 -5.467 -5.310 1.00 97.06 81 GLY A O 1
ATOM 652 N N . ASN A 1 82 ? -6.391 -4.398 -4.903 1.00 98.00 82 ASN A N 1
ATOM 653 C CA . ASN A 1 82 ? -5.910 -5.245 -3.811 1.00 98.00 82 ASN A CA 1
ATOM 654 C C . ASN A 1 82 ? -5.923 -4.497 -2.469 1.00 98.00 82 ASN A C 1
ATOM 656 O O . ASN A 1 82 ? -5.741 -3.278 -2.420 1.00 98.00 82 ASN A O 1
ATOM 660 N N . LEU A 1 83 ? -6.133 -5.232 -1.373 1.00 97.94 83 LEU A N 1
ATOM 661 C CA . LEU A 1 83 ? -6.029 -4.711 -0.009 1.00 97.94 83 LEU A CA 1
ATOM 662 C C . LEU A 1 83 ? -4.739 -5.233 0.628 1.00 97.94 83 LEU A C 1
ATOM 664 O O . LEU A 1 83 ? -4.590 -6.442 0.803 1.00 97.94 83 LEU A O 1
ATOM 668 N N . LEU A 1 84 ? -3.850 -4.319 1.011 1.00 97.38 84 LEU A N 1
ATOM 669 C CA . LEU A 1 84 ? -2.676 -4.607 1.834 1.00 97.38 84 LEU A CA 1
ATOM 670 C C . LEU A 1 84 ? -2.959 -4.116 3.262 1.00 97.38 84 LEU A C 1
ATOM 672 O O . LEU A 1 84 ? -3.000 -2.907 3.492 1.00 97.38 84 LEU A O 1
ATOM 676 N N . LEU A 1 85 ? -3.214 -5.048 4.185 1.00 95.69 85 LEU A N 1
ATOM 677 C CA . LEU A 1 85 ? -3.647 -4.777 5.567 1.00 95.69 85 LEU A CA 1
ATOM 678 C C . LEU A 1 85 ? -2.498 -4.857 6.583 1.00 95.69 85 LEU A C 1
ATOM 680 O O . LEU A 1 85 ? -1.723 -5.834 6.485 1.00 95.69 85 LEU A O 1
#

Radius of gyration: 15.48 Å; Cα contacts (8 Å, |Δi|>4): 103; chains: 1; bounding box: 35×20×41 Å